Protein AF-A0A925AND3-F1 (afdb_monomer)

Sequence (73 aa):
DNPALEAWAAEVARLRGAGRPSLPSRLALERATNPFLRCSEPTVVRGASAHAGRALDGPVEVFAELRAWKNVF

pLDDT: mean 95.11, std 3.41, range [72.69, 98.12]

Mean predicted aligned error: 2.99 Å

Radius of gyration: 13.9 Å; Cα contacts (8 Å, |Δi|>4): 55; chains: 1; bounding box: 28×25×35 Å

Secondary structure (DSSP, 8-state):
--HHHHHHHHHHHHHHHTT----PPPHHHHHHH-GGG-TTSHHHHHHHHHHHTS---SHHHHHHHHHHHHHH-

Solvent-accessible surface area (backbone atoms only — not comparable to full-atom values): 4288 Å² total; per-residue (Å²): 141,55,71,65,36,56,56,47,51,54,50,44,51,54,32,50,74,69,75,40,77,77,66,86,79,53,72,72,56,42,54,66,48,38,66,85,67,28,28,79,38,70,71,48,35,51,53,36,17,62,73,68,74,42,91,59,96,42,45,68,55,28,40,52,48,48,51,55,51,59,73,78,104

Nearest PDB structures (foldseek):
  8ewo-assembly2_B  TM=9.884E-01  e=2.475E-05  Pseudomonas aeruginosa PAO1
  1qh5-assembly1_B  TM=8.940E-01  e=4.467E-03  Homo sapiens
  6yov-assembly1_E  TM=2.403E-01  e=8.745E+00  Homo sapiens

Structure (mmCIF, N/CA/C/O backbone):
data_AF-A0A925AND3-F1
#
_entry.id   AF-A0A925AND3-F1
#
loop_
_atom_site.group_PDB
_atom_site.id
_atom_site.type_symbol
_atom_site.label_atom_id
_atom_site.label_alt_id
_atom_site.label_comp_id
_atom_site.label_asym_id
_atom_site.label_entity_id
_atom_site.label_seq_id
_atom_site.pdbx_PDB_ins_code
_atom_site.Cartn_x
_atom_site.Cartn_y
_atom_site.Cartn_z
_atom_site.occupancy
_atom_site.B_iso_or_equiv
_atom_site.auth_seq_id
_atom_site.auth_comp_id
_atom_site.auth_asym_id
_atom_site.auth_atom_id
_atom_site.pdbx_PDB_model_num
ATOM 1 N N . ASP A 1 1 ? -8.335 0.824 -8.861 1.00 72.69 1 ASP A N 1
ATOM 2 C CA . ASP A 1 1 ? -9.334 0.549 -7.813 1.00 72.69 1 ASP A CA 1
ATOM 3 C C . ASP A 1 1 ? -8.969 -0.671 -6.998 1.00 72.69 1 ASP A C 1
ATOM 5 O O . ASP A 1 1 ? -8.433 -1.635 -7.541 1.00 72.69 1 ASP A O 1
ATOM 9 N N . ASN A 1 2 ? -9.186 -0.593 -5.684 1.00 90.69 2 ASN A N 1
ATOM 10 C CA . ASN A 1 2 ? -8.995 -1.702 -4.755 1.00 90.69 2 ASN A CA 1
ATOM 11 C C . ASN A 1 2 ? -10.137 -1.693 -3.724 1.00 90.69 2 ASN A C 1
ATOM 13 O O . ASN A 1 2 ? -9.997 -1.051 -2.678 1.00 90.69 2 ASN A O 1
ATOM 17 N N . PRO A 1 3 ? -11.216 -2.456 -3.964 1.00 93.62 3 PRO A N 1
ATOM 18 C CA . PRO A 1 3 ? -12.398 -2.453 -3.102 1.00 93.62 3 PRO A CA 1
ATOM 19 C C . PRO A 1 3 ? -12.095 -2.792 -1.636 1.00 93.62 3 PRO A C 1
ATOM 21 O O . PRO A 1 3 ? -12.710 -2.245 -0.725 1.00 93.62 3 PRO A O 1
ATOM 24 N N . ALA A 1 4 ? -11.106 -3.658 -1.382 1.00 93.56 4 ALA A N 1
ATOM 25 C CA . ALA A 1 4 ? -10.697 -4.005 -0.021 1.00 93.56 4 ALA A CA 1
ATOM 26 C C . ALA A 1 4 ? -10.070 -2.814 0.724 1.00 93.56 4 ALA A C 1
ATOM 28 O O . ALA A 1 4 ? -10.276 -2.663 1.927 1.00 93.56 4 ALA A O 1
ATOM 29 N N . LEU A 1 5 ? -9.312 -1.962 0.022 1.00 94.62 5 LEU A 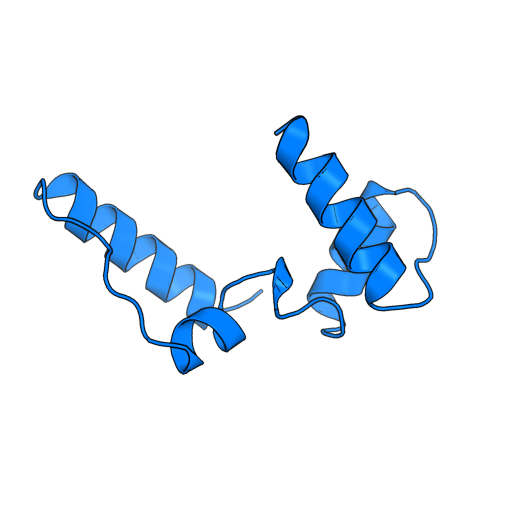N 1
ATOM 30 C CA . LEU A 1 5 ? -8.738 -0.743 0.599 1.00 94.62 5 LEU A CA 1
ATOM 31 C C . LEU A 1 5 ? -9.821 0.300 0.862 1.00 94.62 5 LEU A C 1
ATOM 33 O O . LEU A 1 5 ? -9.799 0.917 1.920 1.00 94.62 5 LEU A O 1
ATOM 37 N N . GLU A 1 6 ? -10.770 0.469 -0.056 1.00 95.56 6 GLU A N 1
ATOM 38 C CA . GLU A 1 6 ? -11.891 1.404 0.102 1.00 95.56 6 GLU A CA 1
ATOM 39 C C . GLU A 1 6 ? -12.765 1.027 1.306 1.00 95.56 6 GLU A C 1
ATOM 41 O O . GLU A 1 6 ? -13.009 1.856 2.185 1.00 95.56 6 GLU A O 1
ATOM 46 N N . ALA A 1 7 ? -13.150 -0.250 1.409 1.00 95.81 7 ALA A N 1
ATOM 47 C CA . ALA A 1 7 ? -13.907 -0.763 2.548 1.00 95.81 7 ALA A CA 1
ATOM 48 C C . ALA A 1 7 ? -13.137 -0.600 3.868 1.00 95.81 7 ALA A C 1
ATOM 50 O O . ALA A 1 7 ? -13.705 -0.191 4.883 1.00 95.81 7 ALA A O 1
ATOM 51 N N . TRP A 1 8 ? -11.829 -0.880 3.860 1.00 96.44 8 TRP A N 1
ATOM 52 C CA . TRP A 1 8 ? -11.002 -0.716 5.051 1.00 96.44 8 TRP A CA 1
ATOM 53 C C . TRP A 1 8 ? -10.838 0.751 5.460 1.00 96.44 8 TRP A C 1
ATOM 55 O O . TRP A 1 8 ? -10.923 1.066 6.645 1.00 96.44 8 TRP A O 1
ATOM 65 N N . ALA A 1 9 ? -10.662 1.665 4.505 1.00 96.31 9 ALA A N 1
ATOM 66 C CA . ALA A 1 9 ? -10.566 3.095 4.777 1.00 96.31 9 ALA A CA 1
ATOM 67 C C . ALA A 1 9 ? -11.848 3.637 5.431 1.00 96.31 9 ALA A C 1
ATOM 69 O O . ALA A 1 9 ? -11.765 4.389 6.405 1.00 96.31 9 ALA A O 1
ATOM 70 N N . ALA A 1 10 ? -13.021 3.204 4.954 1.00 97.12 10 ALA A N 1
ATOM 71 C CA . ALA A 1 10 ? -14.306 3.558 5.554 1.00 97.12 10 ALA A CA 1
ATOM 72 C C . ALA A 1 10 ? -14.431 3.052 7.004 1.00 97.12 10 ALA A C 1
ATOM 74 O O . ALA A 1 10 ? -14.843 3.801 7.893 1.00 97.12 10 ALA A O 1
ATOM 75 N N . GLU A 1 11 ? -14.015 1.812 7.275 1.00 96.12 11 GLU A N 1
ATOM 76 C CA . GLU A 1 11 ? -14.036 1.257 8.634 1.00 96.12 11 GLU A CA 1
ATOM 77 C C . GLU A 1 11 ? -13.059 1.982 9.570 1.00 96.12 11 GLU A C 1
ATOM 79 O O . GLU A 1 11 ? -13.413 2.314 10.702 1.00 96.12 11 GLU A O 1
ATOM 84 N N . VAL A 1 12 ? -11.848 2.303 9.101 1.00 97.25 12 VAL A N 1
ATOM 85 C CA . VAL A 1 12 ? -10.881 3.085 9.885 1.00 97.25 12 VAL A CA 1
ATOM 86 C C . VAL A 1 12 ? -11.431 4.475 10.200 1.00 97.25 12 VAL A C 1
ATOM 88 O O . VAL A 1 12 ? -11.306 4.926 11.340 1.00 97.25 12 VAL A O 1
ATOM 91 N N . ALA A 1 13 ? -12.073 5.144 9.238 1.00 97.62 13 ALA A N 1
ATOM 92 C CA . ALA A 1 13 ? -12.716 6.435 9.469 1.00 97.62 13 ALA A CA 1
ATOM 93 C C . ALA A 1 13 ? -13.798 6.335 10.558 1.00 97.62 13 ALA A C 1
ATOM 95 O O . ALA A 1 13 ? -13.821 7.150 11.483 1.00 97.62 13 ALA A O 1
ATOM 96 N N . ARG A 1 14 ? -14.631 5.286 10.514 1.00 98.12 14 ARG A N 1
ATOM 97 C CA . ARG A 1 14 ? -15.661 5.014 11.525 1.00 98.12 14 ARG A CA 1
ATOM 98 C C . ARG A 1 14 ? -15.067 4.756 12.915 1.00 98.12 14 ARG A C 1
ATOM 100 O O . ARG A 1 14 ? -15.539 5.330 13.894 1.00 98.12 14 ARG A O 1
ATOM 107 N N . LEU A 1 15 ? -14.029 3.920 13.018 1.00 97.75 15 LEU A N 1
ATOM 108 C CA . LEU A 1 15 ? -13.352 3.620 14.288 1.00 97.75 15 LEU A CA 1
ATOM 109 C C . LEU A 1 15 ? -12.729 4.876 14.899 1.00 97.75 15 LEU A C 1
ATOM 111 O O . LEU A 1 15 ? -12.945 5.156 16.078 1.00 97.75 15 LEU A O 1
ATOM 115 N N . ARG A 1 16 ? -12.023 5.667 14.085 1.00 97.31 16 ARG A N 1
ATOM 116 C CA . ARG A 1 16 ? -11.401 6.919 14.528 1.00 97.31 16 ARG A CA 1
ATOM 117 C C . ARG A 1 16 ? -12.432 7.964 14.944 1.00 97.31 16 ARG A C 1
ATOM 119 O O . ARG A 1 16 ? -12.223 8.623 15.957 1.00 97.31 16 ARG A O 1
ATOM 126 N N . GLY A 1 17 ? -13.551 8.074 14.223 1.00 98.00 17 GLY A N 1
ATOM 127 C CA . GLY A 1 17 ? -14.667 8.951 14.595 1.00 98.00 17 GLY A CA 1
ATOM 128 C C . GLY A 1 17 ? -15.294 8.592 15.946 1.00 98.00 17 GLY A C 1
ATOM 129 O O . GLY A 1 17 ? -15.761 9.469 16.661 1.00 98.00 17 GLY A O 1
ATOM 130 N N . ALA A 1 18 ? -15.234 7.317 16.337 1.00 97.62 18 ALA A N 1
ATOM 131 C CA . ALA A 1 18 ? -15.672 6.833 17.645 1.00 97.62 18 ALA A CA 1
ATOM 132 C C . ALA A 1 18 ? -14.558 6.837 18.717 1.00 97.62 18 ALA A C 1
ATOM 134 O O . ALA A 1 18 ? -14.732 6.229 19.772 1.00 97.62 18 ALA A O 1
ATOM 135 N N . GLY A 1 19 ? -13.396 7.447 18.448 1.00 97.69 19 GLY A N 1
ATOM 136 C CA . GLY A 1 19 ? -12.258 7.468 19.376 1.00 97.69 19 GLY A CA 1
ATOM 137 C C . GLY A 1 19 ? -11.622 6.095 19.626 1.00 97.69 19 GLY A C 1
ATOM 138 O O . GLY A 1 19 ? -10.913 5.912 20.614 1.00 97.69 19 GLY A O 1
ATOM 139 N N . ARG A 1 20 ? -11.876 5.108 18.758 1.00 97.56 20 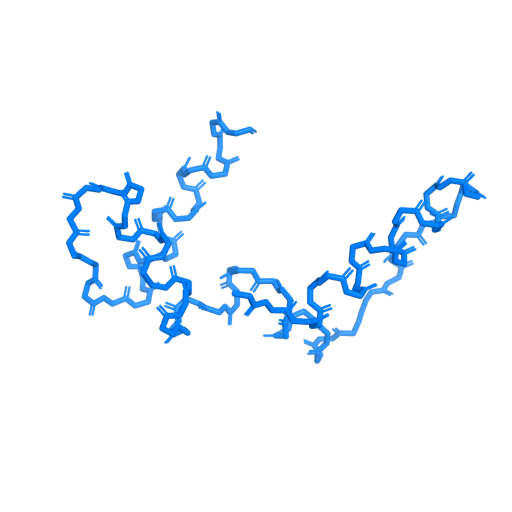ARG A N 1
ATOM 140 C CA . ARG A 1 20 ? -11.363 3.742 18.895 1.00 97.56 20 ARG A CA 1
ATOM 141 C C . ARG A 1 20 ? -10.099 3.522 18.059 1.00 97.56 20 ARG A C 1
ATOM 143 O O . ARG A 1 20 ? -9.987 4.068 16.959 1.00 97.56 20 ARG A O 1
ATOM 150 N N . PRO A 1 21 ? -9.167 2.671 18.526 1.00 96.38 21 PRO A N 1
ATOM 151 C CA . PRO A 1 21 ? -8.006 2.290 17.733 1.00 96.38 21 PRO A CA 1
ATOM 152 C C . PRO A 1 21 ? -8.417 1.449 16.514 1.00 96.38 21 PRO A C 1
ATOM 154 O O . PRO A 1 21 ? -9.360 0.659 16.576 1.00 96.38 21 PRO A O 1
ATOM 157 N N . SER A 1 22 ? -7.665 1.583 15.419 1.00 94.44 22 SER A N 1
ATOM 158 C CA . SER A 1 22 ? -7.781 0.752 14.207 1.00 94.44 22 SER A CA 1
ATOM 159 C C . SER A 1 22 ? -6.860 -0.473 14.218 1.00 94.44 22 SER A C 1
ATOM 161 O O . SER A 1 22 ? -6.688 -1.137 13.198 1.00 94.44 22 SER A O 1
ATOM 163 N N . LEU A 1 23 ? -6.228 -0.738 15.361 1.00 94.94 23 LEU A N 1
ATOM 164 C CA . LEU A 1 23 ? -5.306 -1.841 15.591 1.00 94.94 23 LEU A CA 1
ATOM 165 C C . LEU A 1 23 ? -5.832 -2.744 16.715 1.00 94.94 23 LEU A C 1
ATOM 167 O O . LEU A 1 23 ? -6.549 -2.253 17.593 1.00 94.94 23 LEU A O 1
ATOM 171 N N . PRO A 1 24 ? -5.441 -4.033 16.726 1.00 94.31 24 PRO A N 1
ATOM 172 C CA . P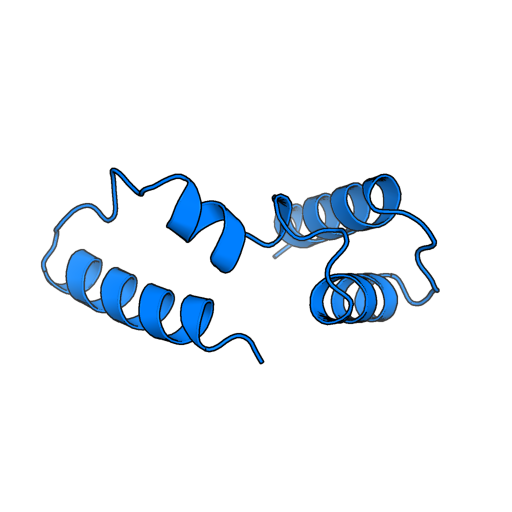RO A 1 24 ? -4.587 -4.718 15.742 1.00 94.31 24 PRO A CA 1
ATOM 173 C C . PRO A 1 24 ? -5.309 -5.032 14.418 1.00 94.31 24 PRO A C 1
ATOM 175 O O . PRO A 1 24 ? -6.527 -5.199 14.392 1.00 94.31 24 PRO A O 1
ATOM 178 N N . SER A 1 25 ? -4.552 -5.156 13.323 1.00 94.19 25 SER A N 1
ATOM 179 C CA . SER A 1 25 ? -5.039 -5.673 12.035 1.00 94.19 25 SER A CA 1
ATOM 180 C C . SER A 1 25 ? -4.575 -7.119 11.806 1.00 94.19 25 SER A C 1
ATOM 182 O O . SER A 1 25 ? -3.719 -7.647 12.519 1.00 94.19 25 SER A O 1
ATOM 184 N N . ARG A 1 26 ? -5.166 -7.800 10.815 1.00 95.69 26 ARG A N 1
ATOM 185 C CA . ARG A 1 26 ? -4.755 -9.153 10.399 1.00 95.69 26 ARG A CA 1
ATOM 186 C C . ARG A 1 26 ? -3.794 -9.066 9.217 1.00 95.69 26 ARG A C 1
ATOM 188 O O . ARG A 1 26 ? -4.037 -8.292 8.298 1.00 95.69 26 ARG A O 1
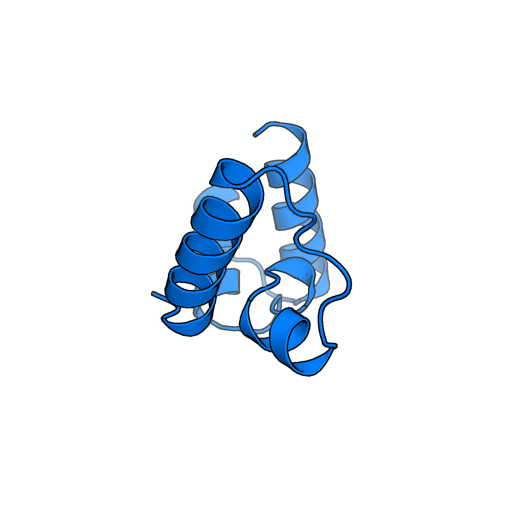ATOM 195 N N . LEU A 1 27 ? -2.796 -9.949 9.155 1.00 95.38 27 LEU A N 1
ATOM 196 C CA . LEU A 1 27 ? -1.847 -9.987 8.032 1.00 95.38 27 LEU A CA 1
ATOM 197 C C . LEU A 1 27 ? -2.536 -10.159 6.664 1.00 95.38 27 LEU A C 1
ATOM 199 O O . LEU A 1 27 ? -2.109 -9.567 5.678 1.00 95.38 27 LEU A O 1
ATOM 203 N N . ALA A 1 28 ? -3.625 -10.932 6.598 1.00 96.19 28 ALA A N 1
ATOM 204 C CA . ALA A 1 28 ? -4.410 -11.088 5.372 1.00 96.19 28 ALA A CA 1
ATOM 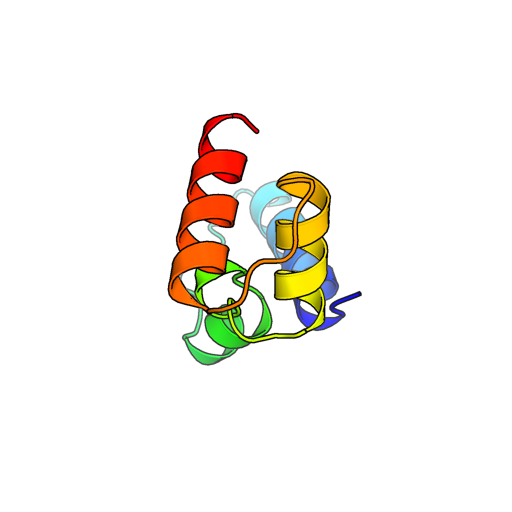205 C C . ALA A 1 28 ? -5.007 -9.757 4.879 1.00 96.19 28 ALA A C 1
ATOM 207 O O . ALA A 1 28 ? -5.009 -9.492 3.680 1.00 96.19 28 ALA A O 1
ATOM 208 N N . LEU A 1 29 ? -5.462 -8.906 5.805 1.00 95.56 29 LEU A N 1
ATOM 209 C CA . LEU A 1 29 ? -5.968 -7.573 5.487 1.00 95.56 29 LEU A CA 1
ATOM 210 C C . LEU A 1 29 ? -4.835 -6.672 4.990 1.00 95.56 29 LEU A C 1
ATOM 212 O O . LEU A 1 29 ? -4.987 -6.034 3.954 1.00 95.56 29 LEU A O 1
ATOM 216 N N . GLU A 1 30 ? -3.686 -6.682 5.669 1.00 96.50 30 GLU A N 1
ATOM 217 C CA . GLU A 1 30 ? -2.504 -5.919 5.249 1.00 96.50 30 GLU A CA 1
ATOM 218 C C . GLU A 1 30 ? -2.056 -6.307 3.834 1.00 96.50 30 GLU A C 1
ATOM 220 O O . GLU A 1 30 ? -1.828 -5.441 2.999 1.00 96.50 30 GLU A O 1
ATOM 225 N N . ARG A 1 31 ? -2.016 -7.600 3.496 1.00 95.62 31 ARG A N 1
ATOM 226 C CA . ARG A 1 31 ? -1.685 -8.048 2.131 1.00 95.62 31 ARG A CA 1
ATOM 227 C C . ARG A 1 31 ? -2.681 -7.560 1.074 1.00 95.62 31 ARG A C 1
ATOM 229 O O . ARG A 1 31 ? -2.294 -7.376 -0.074 1.00 95.62 31 ARG A O 1
ATOM 236 N N . ALA A 1 32 ? -3.946 -7.358 1.442 1.00 94.69 32 ALA A N 1
ATOM 237 C CA . ALA A 1 32 ? -4.987 -6.893 0.527 1.00 94.69 32 ALA A CA 1
ATOM 238 C C . ALA A 1 32 ? -5.007 -5.363 0.359 1.00 94.69 32 ALA A C 1
ATOM 240 O O . ALA A 1 32 ? -5.426 -4.859 -0.686 1.00 94.69 32 ALA A O 1
ATOM 241 N N . THR A 1 33 ? -4.564 -4.600 1.361 1.00 95.62 33 THR A N 1
ATOM 242 C CA . THR A 1 33 ? -4.752 -3.138 1.389 1.00 95.62 33 THR A CA 1
ATOM 243 C C . THR A 1 33 ? -3.454 -2.341 1.417 1.00 95.62 33 THR A C 1
ATOM 245 O O . THR A 1 33 ? -3.416 -1.248 0.856 1.00 95.62 33 THR A O 1
ATOM 248 N N . ASN A 1 34 ? -2.380 -2.873 1.996 1.00 96.00 34 ASN A N 1
ATOM 249 C CA . ASN A 1 34 ? -1.135 -2.149 2.213 1.00 96.00 34 ASN A CA 1
ATOM 250 C C . ASN A 1 34 ? -0.301 -2.062 0.919 1.00 96.00 34 ASN A C 1
ATOM 252 O O . ASN A 1 34 ? 0.137 -3.098 0.412 1.00 96.00 34 ASN A O 1
ATOM 256 N N . PRO A 1 35 ? -0.018 -0.856 0.387 1.00 94.44 35 PRO A N 1
ATOM 257 C CA . PRO A 1 35 ? 0.722 -0.705 -0.868 1.00 94.44 35 PRO A CA 1
ATOM 258 C C . PRO A 1 35 ? 2.155 -1.258 -0.791 1.00 94.44 35 PRO A C 1
ATOM 260 O O . PRO A 1 35 ? 2.659 -1.770 -1.786 1.00 94.44 35 PRO A O 1
ATOM 263 N N . PHE A 1 36 ? 2.783 -1.250 0.391 1.00 95.69 36 PHE A N 1
ATOM 264 C CA . PHE A 1 36 ? 4.143 -1.767 0.602 1.00 95.69 36 PHE A CA 1
ATOM 265 C C . PHE A 1 36 ? 4.232 -3.297 0.564 1.00 95.69 36 PHE A C 1
ATOM 267 O O . PHE A 1 36 ? 5.309 -3.847 0.362 1.00 95.69 36 PHE A O 1
ATOM 274 N N . LEU A 1 37 ? 3.107 -3.992 0.748 1.00 95.56 37 LEU A N 1
ATOM 275 C CA . LEU A 1 37 ? 3.017 -5.450 0.609 1.00 95.56 37 LEU A CA 1
ATOM 276 C C . LEU A 1 37 ? 2.512 -5.874 -0.775 1.00 95.56 37 LEU A C 1
ATOM 278 O O . LEU A 1 37 ? 2.329 -7.062 -1.034 1.00 95.56 37 LEU A O 1
ATOM 282 N N . ARG A 1 38 ? 2.272 -4.901 -1.657 1.00 95.62 38 ARG A N 1
ATOM 283 C CA . ARG A 1 38 ? 1.627 -5.077 -2.959 1.00 95.62 38 ARG A CA 1
ATOM 284 C C . ARG A 1 38 ? 2.468 -4.511 -4.098 1.00 95.62 38 ARG A C 1
ATOM 286 O O . ARG A 1 38 ? 1.940 -4.174 -5.148 1.00 95.62 38 ARG A O 1
ATOM 293 N N . CYS A 1 39 ? 3.784 -4.433 -3.921 1.00 95.62 39 CYS A N 1
ATOM 294 C CA . CYS A 1 39 ? 4.697 -3.849 -4.907 1.00 95.62 39 CYS A CA 1
ATOM 295 C C . CYS A 1 39 ? 4.769 -4.620 -6.237 1.00 95.62 39 CYS A C 1
ATOM 297 O O . CYS A 1 39 ? 5.239 -4.066 -7.222 1.00 95.62 39 CYS A O 1
ATOM 299 N N . SER A 1 40 ? 4.285 -5.865 -6.285 1.00 94.81 40 SER A N 1
ATOM 300 C CA . SER A 1 40 ? 4.165 -6.650 -7.525 1.00 94.81 40 SER A CA 1
ATOM 301 C C . SER A 1 40 ? 2.792 -6.529 -8.196 1.00 94.81 40 SER A C 1
ATOM 303 O O . SER A 1 40 ? 2.594 -7.056 -9.287 1.00 94.81 40 SER A O 1
ATOM 305 N N . GLU A 1 41 ? 1.819 -5.880 -7.552 1.00 95.12 41 GLU A N 1
ATOM 306 C CA . GLU A 1 41 ? 0.469 -5.751 -8.098 1.00 95.12 41 GLU A CA 1
ATOM 307 C C . GLU A 1 41 ? 0.463 -4.753 -9.260 1.00 95.12 41 GLU A C 1
ATOM 309 O O . GLU A 1 41 ? 0.888 -3.609 -9.071 1.00 95.12 41 GLU A O 1
ATOM 314 N N . PRO A 1 42 ? -0.079 -5.104 -10.442 1.00 94.44 42 PRO A N 1
ATOM 315 C CA . PRO A 1 42 ? -0.016 -4.238 -11.619 1.00 94.44 42 PRO A CA 1
ATOM 316 C C . PRO A 1 42 ? -0.573 -2.828 -11.392 1.00 94.44 42 PRO A C 1
ATOM 318 O O . PRO A 1 42 ? -0.084 -1.862 -11.969 1.00 94.44 42 PRO A O 1
ATOM 321 N N . THR A 1 43 ? -1.602 -2.684 -10.555 1.00 93.88 43 THR A N 1
ATOM 322 C CA . THR A 1 43 ? -2.183 -1.379 -10.201 1.00 93.88 43 THR A CA 1
ATOM 323 C C . THR A 1 43 ? -1.216 -0.512 -9.397 1.00 93.88 43 THR A C 1
ATOM 325 O O . THR A 1 43 ? -1.126 0.687 -9.650 1.00 93.88 43 THR A O 1
ATOM 328 N N . VAL A 1 44 ? -0.472 -1.116 -8.471 1.00 95.44 44 VAL A N 1
ATOM 329 C CA . VAL A 1 44 ? 0.531 -0.443 -7.640 1.00 95.44 44 VAL A CA 1
ATOM 330 C C . VAL A 1 44 ? 1.755 -0.081 -8.476 1.00 95.44 44 VAL A C 1
ATOM 332 O O . VAL A 1 44 ? 2.199 1.062 -8.426 1.00 95.44 44 VAL A O 1
ATOM 335 N N . VAL A 1 45 ? 2.237 -1.010 -9.310 1.00 96.12 45 VAL A N 1
ATOM 336 C CA . VAL A 1 45 ? 3.350 -0.774 -10.246 1.00 96.12 45 VAL A CA 1
ATOM 337 C C . VAL A 1 45 ? 3.037 0.400 -11.172 1.00 96.12 45 VAL A C 1
ATOM 339 O O . VAL A 1 45 ? 3.858 1.303 -11.314 1.00 96.12 45 VAL A O 1
ATOM 342 N N . ARG A 1 46 ? 1.833 0.433 -11.763 1.00 95.44 46 ARG A N 1
ATOM 343 C CA . ARG A 1 46 ? 1.406 1.542 -12.631 1.00 95.44 46 ARG A CA 1
ATOM 344 C C . ARG A 1 46 ? 1.352 2.872 -11.886 1.00 95.44 46 ARG A C 1
ATOM 346 O O . ARG A 1 46 ? 1.825 3.865 -12.423 1.00 95.44 46 ARG A O 1
ATOM 353 N N . GLY A 1 47 ? 0.798 2.893 -10.673 1.00 95.25 47 GLY A N 1
ATOM 354 C CA . GLY A 1 47 ? 0.727 4.111 -9.861 1.00 95.25 47 GLY A CA 1
ATOM 355 C C . GLY A 1 47 ? 2.111 4.657 -9.509 1.00 95.25 47 GLY A C 1
ATOM 356 O O . GLY A 1 47 ? 2.372 5.839 -9.710 1.00 95.25 47 GLY A O 1
ATOM 357 N N . ALA A 1 48 ? 3.014 3.784 -9.058 1.00 96.25 48 ALA A N 1
ATOM 358 C CA . ALA A 1 48 ? 4.392 4.155 -8.747 1.00 96.25 48 ALA A CA 1
ATOM 359 C C . ALA A 1 48 ? 5.162 4.611 -9.999 1.00 96.25 48 ALA A C 1
ATOM 361 O O . ALA A 1 48 ? 5.837 5.631 -9.961 1.00 96.25 48 ALA A O 1
ATOM 362 N N . SER A 1 49 ? 5.005 3.915 -11.129 1.00 96.69 49 SER A N 1
ATOM 363 C CA . SER A 1 49 ? 5.670 4.276 -12.392 1.00 96.69 49 SER A CA 1
ATOM 364 C C . SER A 1 49 ? 5.190 5.630 -12.925 1.00 96.69 49 SER A C 1
ATOM 366 O O . SER A 1 49 ? 5.982 6.440 -13.402 1.00 96.69 49 SER A O 1
ATOM 368 N N . ALA A 1 50 ? 3.886 5.907 -12.813 1.00 96.19 50 ALA A N 1
ATOM 369 C CA . ALA A 1 50 ? 3.320 7.197 -13.192 1.00 96.19 50 ALA A CA 1
ATOM 370 C C . ALA A 1 50 ? 3.860 8.336 -12.316 1.00 96.19 50 ALA A C 1
ATOM 372 O O . ALA A 1 50 ? 4.176 9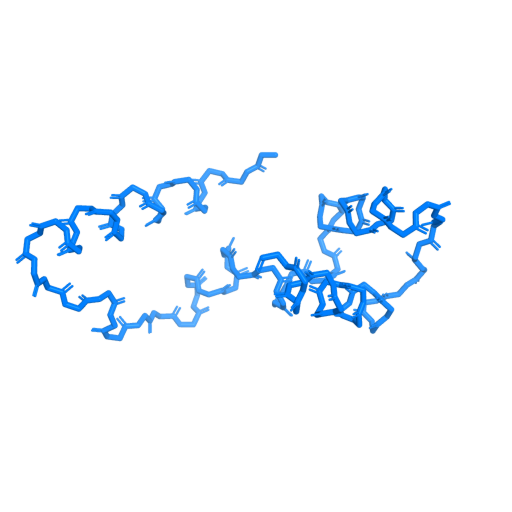.400 -12.840 1.00 96.19 50 ALA A O 1
ATOM 373 N N . HIS A 1 51 ? 4.007 8.106 -11.006 1.00 95.44 51 HIS A N 1
ATOM 374 C CA . HIS A 1 51 ? 4.609 9.081 -10.097 1.00 95.44 51 HIS A CA 1
ATOM 375 C C . HIS A 1 51 ? 6.093 9.326 -10.410 1.00 95.44 51 HIS A C 1
ATOM 377 O O . HIS A 1 51 ? 6.513 10.476 -10.503 1.00 95.44 51 HIS A O 1
ATOM 383 N N . ALA A 1 52 ? 6.855 8.259 -10.665 1.00 95.44 52 ALA A N 1
ATOM 384 C CA . ALA A 1 52 ? 8.272 8.333 -11.019 1.00 95.44 52 ALA A CA 1
ATOM 385 C C . ALA A 1 52 ? 8.538 8.948 -12.407 1.00 95.44 52 ALA A C 1
ATOM 387 O O . ALA A 1 52 ? 9.684 9.246 -12.741 1.00 95.44 52 ALA A O 1
ATOM 388 N N . GLY A 1 53 ? 7.514 9.070 -13.260 1.00 96.75 53 GLY A N 1
ATOM 389 C CA . GLY A 1 53 ? 7.664 9.504 -14.652 1.00 96.75 53 GLY A CA 1
ATOM 390 C C . GLY A 1 53 ? 8.412 8.505 -15.547 1.00 96.75 53 GLY A C 1
ATOM 391 O O . GLY A 1 53 ? 8.839 8.868 -16.642 1.00 96.75 53 GLY A O 1
ATOM 392 N N . ARG A 1 54 ? 8.585 7.251 -15.103 1.00 96.50 54 ARG A N 1
ATOM 393 C CA . ARG A 1 54 ? 9.274 6.173 -15.833 1.00 96.50 54 ARG A CA 1
ATOM 394 C C . ARG A 1 54 ? 8.715 4.803 -15.456 1.00 96.50 54 ARG A C 1
ATOM 396 O O . ARG A 1 54 ? 8.145 4.639 -14.382 1.00 96.50 54 ARG A O 1
ATOM 403 N N . ALA A 1 55 ? 8.934 3.804 -16.307 1.00 95.75 55 ALA A N 1
ATOM 404 C CA . ALA A 1 55 ? 8.641 2.418 -15.950 1.00 95.75 55 ALA A CA 1
ATOM 405 C C . ALA A 1 55 ? 9.543 1.948 -14.792 1.00 95.75 55 ALA A C 1
ATOM 407 O O . ALA A 1 55 ? 10.732 2.278 -14.754 1.00 95.75 55 ALA A O 1
ATOM 408 N N . LEU A 1 56 ? 8.955 1.206 -13.850 1.00 96.00 56 LEU A N 1
ATOM 409 C CA . LEU A 1 56 ? 9.644 0.525 -12.753 1.00 96.00 56 LEU A CA 1
ATOM 410 C C . LEU A 1 56 ? 9.567 -0.986 -13.000 1.00 96.00 56 LEU A C 1
ATOM 412 O O . LEU A 1 56 ? 8.471 -1.547 -13.023 1.00 96.00 56 LEU A O 1
ATOM 416 N N . ASP A 1 57 ? 10.717 -1.644 -13.142 1.00 88.44 57 ASP A N 1
ATOM 417 C CA . ASP A 1 57 ? 10.786 -3.024 -13.652 1.00 88.44 57 ASP A CA 1
ATOM 418 C 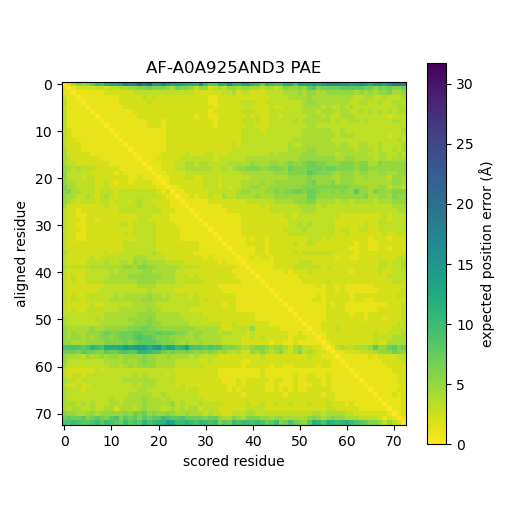C . ASP A 1 57 ? 10.858 -4.098 -12.552 1.00 88.44 57 ASP A C 1
ATOM 420 O O . ASP A 1 57 ? 10.981 -5.292 -12.833 1.00 88.44 57 ASP A O 1
ATOM 424 N N . GLY A 1 58 ? 10.747 -3.712 -11.276 1.00 92.81 58 GLY A N 1
ATOM 425 C CA . GLY A 1 58 ? 10.816 -4.669 -10.176 1.00 92.81 58 GLY A CA 1
ATOM 426 C C . GLY A 1 58 ? 10.174 -4.206 -8.868 1.00 92.81 58 GLY A C 1
ATOM 427 O O . GLY A 1 58 ? 10.080 -3.006 -8.598 1.00 92.81 58 GLY A O 1
ATOM 428 N N . PRO A 1 59 ? 9.777 -5.155 -7.997 1.00 94.56 59 PRO A N 1
ATOM 429 C CA . PRO A 1 59 ? 9.096 -4.848 -6.741 1.00 94.56 59 PRO A CA 1
ATOM 430 C C . PRO A 1 59 ? 9.959 -4.025 -5.776 1.00 94.56 59 PRO A C 1
ATOM 432 O O . PRO A 1 59 ? 9.414 -3.265 -4.983 1.00 94.56 59 PRO A O 1
ATOM 435 N N . VAL A 1 60 ? 11.291 -4.140 -5.850 1.00 9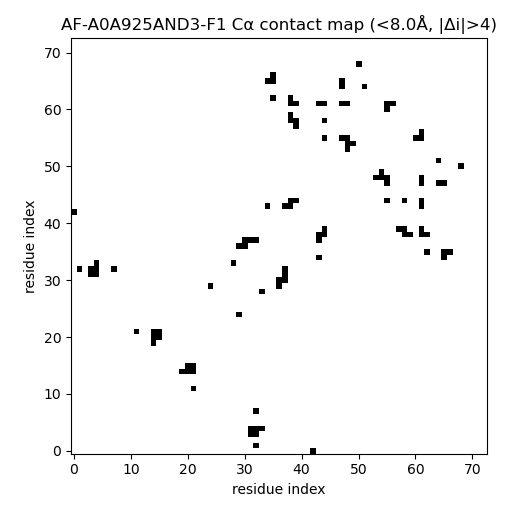6.81 60 VAL A N 1
ATOM 436 C CA . VAL A 1 60 ? 12.222 -3.338 -5.037 1.00 96.81 60 VAL A CA 1
ATOM 437 C C . VAL A 1 60 ? 12.196 -1.868 -5.456 1.00 96.81 60 VAL A C 1
ATOM 439 O O . VAL A 1 60 ? 12.086 -1.000 -4.595 1.00 96.81 60 VAL A O 1
ATOM 442 N N . GLU A 1 61 ? 12.241 -1.581 -6.760 1.00 96.69 61 GLU A N 1
ATOM 443 C CA . GLU A 1 61 ? 12.141 -0.207 -7.266 1.00 96.69 61 GLU A CA 1
ATOM 444 C C . GLU A 1 61 ? 10.779 0.404 -6.951 1.00 96.69 61 GLU A C 1
ATOM 446 O O . GLU A 1 61 ? 10.702 1.531 -6.470 1.00 96.69 61 GLU A O 1
ATOM 451 N N . VAL A 1 62 ? 9.708 -0.369 -7.144 1.00 97.12 62 VAL A N 1
ATOM 452 C CA . VAL A 1 62 ? 8.346 0.054 -6.798 1.00 97.12 62 VAL A CA 1
ATOM 453 C C . VAL A 1 62 ? 8.228 0.354 -5.307 1.00 97.12 62 VAL A C 1
ATOM 455 O O . VAL A 1 62 ? 7.664 1.378 -4.933 1.00 97.12 62 VAL A O 1
ATOM 458 N N . PHE A 1 63 ? 8.783 -0.494 -4.439 1.00 97.69 63 PHE A N 1
ATOM 459 C CA . PHE A 1 63 ? 8.799 -0.240 -3.000 1.00 97.69 63 PHE A CA 1
ATOM 460 C C . PHE A 1 63 ? 9.560 1.045 -2.656 1.00 97.69 63 PHE A C 1
ATOM 462 O O . PHE A 1 63 ? 9.065 1.856 -1.869 1.00 97.69 63 PHE A O 1
ATOM 469 N N . ALA A 1 64 ? 10.754 1.229 -3.230 1.00 96.81 64 ALA A N 1
ATOM 470 C CA . ALA A 1 64 ? 11.587 2.402 -2.988 1.00 96.81 64 ALA A CA 1
ATOM 471 C C . ALA A 1 64 ? 10.865 3.690 -3.400 1.00 96.81 64 ALA A C 1
ATOM 473 O O . ALA A 1 64 ? 10.800 4.629 -2.606 1.00 96.81 64 ALA A O 1
ATOM 474 N N . GLU A 1 65 ? 10.241 3.690 -4.579 1.00 97.38 65 GLU A N 1
ATOM 475 C CA . GLU A 1 65 ? 9.467 4.820 -5.089 1.0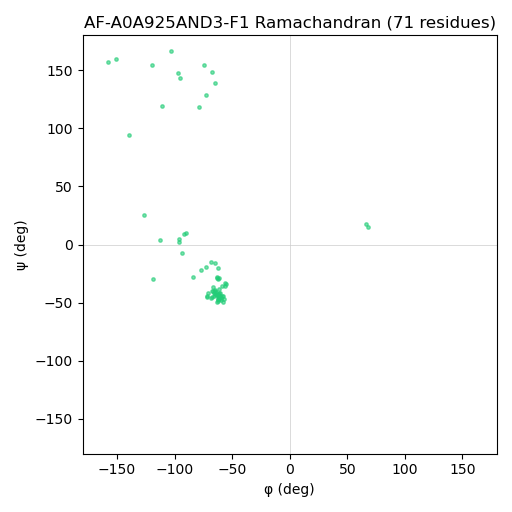0 97.38 65 GLU A CA 1
ATOM 476 C C . GLU A 1 65 ? 8.261 5.129 -4.197 1.00 97.38 65 GLU A C 1
ATOM 478 O O . GLU A 1 65 ? 8.090 6.255 -3.740 1.00 97.38 65 GLU A O 1
ATOM 483 N N . LEU A 1 66 ? 7.452 4.119 -3.854 1.00 96.38 66 LEU A N 1
ATOM 484 C CA . LEU A 1 66 ? 6.308 4.299 -2.952 1.00 96.38 66 LEU A CA 1
ATOM 485 C C . LEU A 1 66 ? 6.733 4.844 -1.589 1.00 96.38 66 LEU A C 1
ATOM 487 O O . LEU A 1 66 ? 5.997 5.610 -0.961 1.00 96.38 66 LEU A O 1
ATOM 491 N N . ARG A 1 67 ? 7.909 4.434 -1.097 1.00 96.56 67 ARG A N 1
ATOM 492 C CA . ARG A 1 67 ? 8.428 4.921 0.178 1.00 96.56 67 ARG A CA 1
ATOM 493 C C . ARG A 1 67 ? 8.889 6.367 0.072 1.00 96.56 67 ARG A C 1
ATOM 495 O O . ARG A 1 67 ? 8.559 7.137 0.972 1.00 96.56 67 ARG A O 1
ATOM 502 N N . ALA A 1 68 ? 9.608 6.720 -0.993 1.00 95.44 68 ALA A N 1
ATOM 503 C CA . ALA A 1 68 ? 10.026 8.089 -1.273 1.00 95.44 68 ALA A CA 1
ATOM 504 C C . ALA A 1 68 ? 8.810 9.012 -1.409 1.00 95.44 68 ALA A C 1
ATOM 506 O O . ALA A 1 68 ? 8.730 10.019 -0.707 1.00 95.44 68 ALA A O 1
ATOM 507 N N . TRP A 1 69 ? 7.813 8.600 -2.193 1.00 95.06 69 TRP A N 1
ATOM 508 C CA . TRP A 1 69 ? 6.559 9.326 -2.358 1.00 95.06 69 TRP A CA 1
ATOM 509 C C . TRP A 1 69 ? 5.842 9.536 -1.019 1.00 95.06 69 TRP A C 1
ATOM 511 O O . TRP A 1 69 ? 5.510 10.663 -0.659 1.00 95.06 69 TRP A O 1
ATOM 521 N N . LYS A 1 70 ? 5.678 8.481 -0.208 1.00 93.81 70 LYS A N 1
ATOM 522 C CA . LYS A 1 70 ? 5.032 8.590 1.112 1.00 93.81 70 LYS A CA 1
ATOM 523 C C . LYS A 1 70 ? 5.781 9.510 2.091 1.00 93.81 70 LYS A C 1
ATOM 525 O O . LYS A 1 70 ? 5.187 9.930 3.076 1.00 93.81 70 LYS A O 1
ATOM 530 N N . ASN A 1 71 ? 7.067 9.795 1.884 1.00 91.94 71 ASN A N 1
ATOM 531 C CA . ASN A 1 71 ? 7.816 10.695 2.769 1.00 91.94 71 ASN A CA 1
ATOM 532 C C . ASN A 1 71 ? 7.498 12.177 2.527 1.00 91.94 71 ASN A C 1
ATOM 534 O O . ASN A 1 71 ? 7.744 12.987 3.416 1.00 91.94 71 ASN A O 1
ATOM 538 N N . VAL A 1 72 ? 6.996 12.526 1.340 1.00 92.25 72 VAL A N 1
ATOM 539 C CA . VAL A 1 72 ? 6.713 13.913 0.929 1.00 92.25 72 VAL A CA 1
ATOM 540 C C . VAL A 1 72 ? 5.216 14.197 0.765 1.00 92.25 72 VAL A C 1
ATOM 542 O O . VAL A 1 72 ? 4.851 15.290 0.336 1.00 92.25 72 VAL A O 1
ATOM 545 N N . PHE A 1 73 ? 4.368 13.214 1.080 1.00 83.62 73 PHE A N 1
ATOM 546 C CA . PHE A 1 73 ? 2.908 13.288 1.022 1.00 83.62 73 PHE A CA 1
ATOM 547 C C . PHE A 1 73 ? 2.294 13.592 2.392 1.00 83.62 73 PHE A C 1
ATOM 549 O O . PHE A 1 73 ? 2.797 13.041 3.399 1.00 83.62 73 PHE A O 1
#

Foldseek 3Di:
DQVLQVVLVVVCVVCVVVVHDSDDDDPVSCCRHPLLNCLVPPVLQVVLCVVVVHHDDDSVSSNVSVVVVVVVD